Protein AF-A0A6P0DBP7-F1 (afdb_monomer)

Organism: Rhizobium leguminosarum (NCBI:txid384)

Solvent-accessible surface area (backbone atoms only — not comparable to full-atom values): 5752 Å² total; per-residue (Å²): 112,74,70,62,53,53,52,51,52,51,52,53,50,51,53,50,51,51,51,51,50,52,52,50,52,51,53,50,53,53,50,54,53,51,52,51,56,52,50,50,45,35,73,74,58,35,69,71,51,29,53,54,50,52,52,52,50,47,55,52,52,42,47,41,42,70,73,68,59,76,68,84,96,56,56,71,65,60,47,51,54,50,38,52,51,53,37,53,49,50,52,55,54,58,49,51,70,77,64,71,79,125

pLDDT: mean 83.88, std 9.98, range [42.75, 94.88]

Radius of gyration: 19.73 Å; Cα contacts (8 Å, |Δi|>4): 27; chains: 1; bounding box: 43×26×60 Å

Secondary structure (DSSP, 8-state):
-HHHHHHHHHHHHHHHHHHHHHHHHHHHHHHHHHHHHHHHHHHHHHHHHHHHHHHHHHHHHHHHHHHT---TT--HHHHHHHHHHHHHHHHHHHHHHHH---

Mean predicted aligned error: 8.45 Å

Structure (mmCIF, N/CA/C/O backbone):
data_AF-A0A6P0DBP7-F1
#
_entry.id   AF-A0A6P0DBP7-F1
#
loop_
_atom_site.group_PDB
_atom_site.id
_atom_site.type_symbol
_atom_site.label_atom_id
_atom_site.label_alt_id
_atom_site.label_comp_id
_atom_site.label_asym_id
_atom_site.label_enti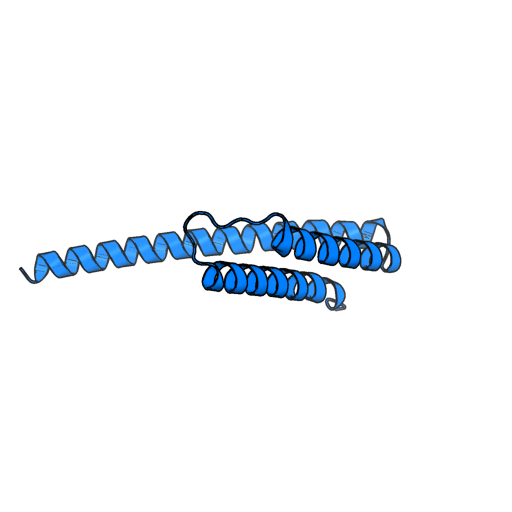ty_id
_atom_site.label_seq_id
_atom_site.pdbx_PDB_ins_code
_atom_site.Cartn_x
_atom_site.Cartn_y
_atom_site.Cartn_z
_atom_site.occupancy
_atom_site.B_iso_or_equiv
_atom_site.auth_seq_id
_atom_site.auth_comp_id
_atom_site.auth_asym_id
_atom_site.auth_atom_id
_atom_site.pdbx_PDB_model_num
ATOM 1 N N . MET A 1 1 ? -17.570 -4.940 46.169 1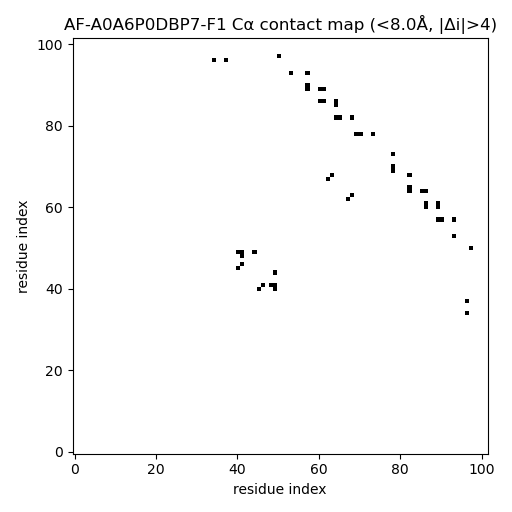.00 60.53 1 MET A N 1
ATOM 2 C CA . MET A 1 1 ? -17.643 -4.116 44.940 1.00 60.53 1 MET A CA 1
ATOM 3 C C . MET A 1 1 ? -16.273 -3.948 44.273 1.00 60.53 1 MET A C 1
ATOM 5 O O . MET A 1 1 ? -16.174 -4.262 43.101 1.00 60.53 1 MET A O 1
ATOM 9 N N . LEU A 1 2 ? -15.212 -3.591 45.015 1.00 61.16 2 LEU A N 1
ATOM 10 C CA . LEU A 1 2 ? -13.834 -3.415 44.501 1.00 61.16 2 LEU A CA 1
ATOM 11 C C . LEU A 1 2 ? -13.199 -4.644 43.810 1.00 61.16 2 LEU A C 1
ATOM 13 O O . LEU A 1 2 ? -12.475 -4.494 42.834 1.00 61.16 2 LEU A O 1
ATOM 17 N N . ALA A 1 3 ? -13.462 -5.864 44.291 1.00 63.03 3 ALA A N 1
ATOM 18 C CA . ALA A 1 3 ? -12.890 -7.077 43.691 1.00 63.03 3 ALA A CA 1
ATOM 19 C C . ALA A 1 3 ? -13.492 -7.416 42.312 1.00 63.03 3 ALA A C 1
ATOM 21 O O . ALA A 1 3 ? -12.800 -7.973 41.465 1.00 63.03 3 ALA A O 1
ATOM 22 N N . PHE A 1 4 ? -14.759 -7.049 42.084 1.00 64.38 4 PHE A N 1
ATOM 23 C CA . PHE A 1 4 ? -15.502 -7.324 40.848 1.00 64.38 4 PHE A CA 1
ATOM 24 C C . PHE A 1 4 ? -15.126 -6.351 39.721 1.00 64.38 4 PHE A C 1
ATOM 26 O O . PHE A 1 4 ? -14.999 -6.743 38.565 1.00 64.38 4 PHE A O 1
ATOM 33 N N . THR A 1 5 ? -14.879 -5.080 40.052 1.00 68.12 5 THR A N 1
ATOM 34 C CA . THR A 1 5 ? -14.342 -4.100 39.094 1.00 68.12 5 THR A CA 1
ATOM 35 C C . THR A 1 5 ? -12.927 -4.462 38.650 1.00 68.12 5 THR A C 1
ATOM 37 O O . THR A 1 5 ? -12.647 -4.440 37.457 1.00 68.12 5 THR A O 1
ATOM 40 N N .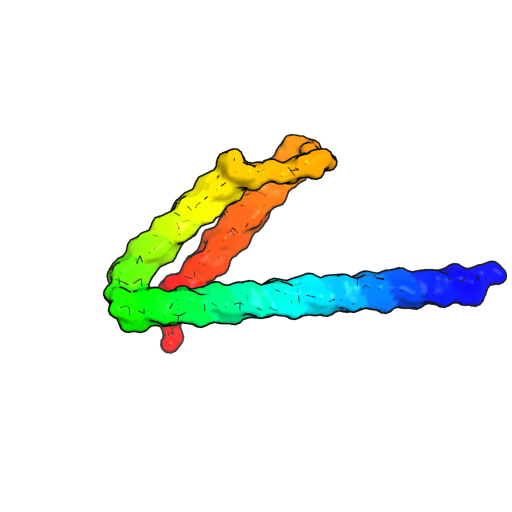 ARG A 1 6 ? -12.069 -4.913 39.575 1.00 70.81 6 ARG A N 1
ATOM 41 C CA . ARG A 1 6 ? -10.682 -5.304 39.271 1.00 70.81 6 ARG A CA 1
ATOM 42 C C . ARG A 1 6 ? -10.574 -6.519 38.342 1.00 70.81 6 ARG A C 1
ATOM 44 O O . ARG A 1 6 ? -9.697 -6.565 37.488 1.00 70.81 6 ARG A O 1
ATOM 51 N N . THR A 1 7 ? -11.467 -7.499 38.494 1.00 71.38 7 THR A N 1
ATOM 52 C CA . THR A 1 7 ? -11.523 -8.678 37.607 1.00 71.38 7 THR A CA 1
ATOM 53 C C . THR A 1 7 ? -12.028 -8.315 36.213 1.00 71.38 7 THR A C 1
ATOM 55 O O . THR A 1 7 ? -11.493 -8.803 35.221 1.00 71.38 7 THR A O 1
ATOM 58 N N . LYS A 1 8 ? -13.004 -7.404 36.114 1.00 70.56 8 LYS A N 1
ATOM 59 C CA . LYS A 1 8 ? -13.489 -6.898 34.824 1.00 70.56 8 LYS A CA 1
ATOM 60 C C . LYS A 1 8 ? -12.410 -6.106 34.078 1.00 70.56 8 LYS A C 1
ATOM 62 O O . LYS A 1 8 ? -12.212 -6.343 32.890 1.00 70.56 8 LYS A O 1
ATOM 67 N N . GLU A 1 9 ? -11.693 -5.222 34.773 1.00 67.62 9 GLU A N 1
ATOM 68 C CA . GLU A 1 9 ? -10.558 -4.466 34.221 1.00 67.62 9 GLU A CA 1
ATOM 69 C C . GLU A 1 9 ? -9.446 -5.390 33.716 1.00 67.62 9 GLU A C 1
ATOM 71 O O . GLU A 1 9 ? -8.998 -5.226 32.583 1.00 67.62 9 GLU A O 1
ATOM 76 N N . ALA A 1 10 ? -9.066 -6.411 34.493 1.00 71.06 10 ALA A N 1
ATOM 77 C CA . ALA A 1 10 ? -8.089 -7.407 34.055 1.00 71.06 10 ALA A CA 1
ATOM 78 C C . ALA A 1 10 ? -8.531 -8.113 32.757 1.00 71.06 10 ALA A C 1
ATOM 80 O O . ALA A 1 10 ? -7.769 -8.130 31.793 1.00 71.06 10 ALA A O 1
ATOM 81 N N . SER A 1 11 ? -9.790 -8.568 32.673 1.00 70.81 11 SER A N 1
ATOM 82 C CA . SER A 1 11 ? -10.301 -9.242 31.465 1.00 70.81 11 SER A CA 1
ATOM 83 C C . SER A 1 11 ? -10.383 -8.328 30.231 1.00 70.81 11 SER A C 1
ATOM 85 O O . SER A 1 11 ? -10.100 -8.763 29.116 1.00 70.81 11 SER A O 1
ATOM 87 N N . MET A 1 12 ? -10.722 -7.039 30.403 1.00 73.00 12 MET A N 1
ATOM 88 C CA . MET A 1 12 ? -10.729 -6.072 29.293 1.00 73.00 12 MET A CA 1
ATOM 89 C C . MET A 1 12 ? -9.310 -5.796 28.790 1.00 73.00 12 MET A C 1
ATOM 91 O O . MET A 1 12 ? -9.109 -5.613 27.591 1.00 73.00 12 MET A O 1
ATOM 95 N N . THR A 1 13 ? -8.333 -5.788 29.698 1.00 78.94 13 THR A N 1
ATOM 96 C CA . THR A 1 13 ? -6.920 -5.586 29.355 1.00 78.94 13 THR A CA 1
ATOM 97 C C . THR A 1 13 ? -6.359 -6.804 28.617 1.00 78.94 13 THR A C 1
ATOM 99 O O . THR A 1 13 ? -5.678 -6.642 27.609 1.00 78.94 13 THR A O 1
ATOM 102 N N . GLU A 1 14 ? -6.696 -8.019 29.059 1.00 77.88 14 GLU A N 1
ATOM 103 C CA . GLU A 1 14 ? -6.359 -9.266 28.354 1.00 77.88 14 GLU A CA 1
ATOM 104 C C . GLU A 1 14 ? -6.954 -9.285 26.940 1.00 77.88 14 GLU A C 1
ATOM 106 O O . GLU A 1 14 ? -6.222 -9.482 25.973 1.00 77.88 14 GLU A O 1
ATOM 111 N N . THR A 1 15 ? -8.237 -8.939 26.799 1.00 83.25 15 THR A N 1
ATOM 112 C CA . THR A 1 15 ? -8.910 -8.862 25.489 1.00 83.25 15 THR A CA 1
ATOM 113 C C . THR A 1 15 ? -8.250 -7.829 24.562 1.00 83.25 15 THR A C 1
ATOM 115 O O . THR A 1 15 ? -8.061 -8.077 23.370 1.00 83.25 15 THR A O 1
ATOM 118 N N . ALA A 1 16 ? -7.870 -6.660 25.091 1.00 82.62 16 ALA A N 1
ATOM 119 C CA . ALA A 1 16 ? -7.185 -5.624 24.317 1.00 82.62 16 ALA A CA 1
ATOM 120 C C . ALA A 1 16 ? -5.785 -6.071 23.861 1.00 82.62 16 ALA A C 1
ATOM 122 O O . ALA A 1 16 ? -5.399 -5.818 22.718 1.00 82.62 16 ALA A O 1
ATOM 123 N N . ASN A 1 17 ? -5.046 -6.773 24.723 1.00 86.12 17 ASN A N 1
ATOM 124 C CA . ASN A 1 17 ? -3.721 -7.306 24.407 1.00 86.12 17 ASN A CA 1
ATOM 125 C C . ASN A 1 17 ? -3.783 -8.422 23.355 1.00 86.12 17 ASN A C 1
ATOM 127 O O . ASN A 1 17 ? -2.927 -8.486 22.469 1.00 86.12 17 ASN A O 1
ATOM 131 N N . GLU A 1 18 ? -4.802 -9.279 23.416 1.00 86.38 18 GLU A N 1
ATOM 132 C CA . GLU A 1 18 ? -5.049 -10.304 22.400 1.00 86.38 18 GLU A CA 1
ATOM 133 C C . GLU A 1 18 ? -5.370 -9.672 21.043 1.00 86.38 18 GLU A C 1
ATOM 135 O O . GLU A 1 18 ? -4.736 -10.007 20.039 1.00 86.38 18 GLU A O 1
ATOM 140 N N . LEU A 1 19 ? -6.278 -8.691 21.010 1.00 86.69 19 LEU A N 1
ATOM 141 C CA . LEU A 1 19 ? -6.620 -7.973 19.782 1.00 86.69 19 LEU A CA 1
ATOM 142 C C . LEU A 1 19 ? -5.404 -7.243 19.192 1.00 86.69 19 LEU A C 1
ATOM 144 O O . LEU A 1 19 ? -5.166 -7.305 17.984 1.00 86.69 19 LEU A O 1
ATOM 148 N N . GLN A 1 20 ? -4.601 -6.593 20.038 1.00 89.06 20 GLN A N 1
ATOM 149 C CA . GLN A 1 20 ? -3.359 -5.944 19.621 1.00 89.06 20 GLN A CA 1
ATOM 150 C C . GLN A 1 20 ? -2.370 -6.954 19.025 1.00 89.06 20 GLN A C 1
ATOM 152 O O . GLN A 1 20 ? -1.738 -6.669 18.004 1.00 89.06 20 GLN A O 1
ATOM 157 N N . SER A 1 21 ? -2.252 -8.138 19.628 1.00 90.00 21 SER A N 1
ATOM 158 C CA . SER A 1 21 ? -1.361 -9.204 19.156 1.00 90.00 21 SER A CA 1
ATOM 159 C C . SER A 1 21 ? -1.809 -9.754 17.798 1.00 90.00 21 SER A C 1
ATOM 161 O O . SER A 1 21 ? -0.981 -9.916 16.902 1.00 90.00 21 SER A O 1
ATOM 163 N N . ILE A 1 22 ? -3.117 -9.955 17.605 1.00 89.38 22 ILE A N 1
ATOM 164 C CA . ILE A 1 22 ? -3.703 -10.385 16.324 1.00 89.38 22 ILE A CA 1
ATOM 165 C C . ILE A 1 22 ? -3.462 -9.333 15.238 1.00 89.38 22 ILE A C 1
ATOM 167 O O . ILE A 1 22 ? -2.985 -9.673 14.155 1.00 89.38 22 ILE A O 1
ATOM 171 N N . ASN A 1 23 ? -3.736 -8.059 15.530 1.00 87.62 23 ASN A N 1
ATOM 172 C CA . ASN A 1 23 ? -3.502 -6.963 14.588 1.00 87.62 23 ASN A CA 1
ATOM 173 C C . ASN A 1 23 ? -2.023 -6.864 14.199 1.00 87.62 23 ASN A C 1
ATOM 175 O O . ASN A 1 23 ? -1.703 -6.708 13.022 1.00 87.62 23 ASN A O 1
ATOM 179 N N . THR A 1 24 ? -1.121 -7.012 15.171 1.00 91.12 24 THR A N 1
ATOM 180 C CA . THR A 1 24 ? 0.328 -6.996 14.926 1.00 91.12 24 THR A CA 1
ATOM 181 C C . THR A 1 24 ? 0.754 -8.176 14.051 1.00 91.12 24 THR A C 1
ATOM 183 O O . THR A 1 24 ? 1.486 -7.987 13.082 1.00 91.12 24 THR A O 1
ATOM 186 N N . ALA A 1 25 ? 0.263 -9.386 14.333 1.00 91.38 25 ALA A N 1
ATOM 187 C CA . ALA A 1 25 ? 0.563 -10.567 13.524 1.00 91.38 25 ALA A CA 1
ATOM 188 C C . ALA A 1 25 ? 0.078 -10.408 12.074 1.00 91.38 25 ALA A C 1
ATOM 190 O O . ALA A 1 25 ? 0.822 -10.712 11.142 1.00 91.38 25 ALA A O 1
ATOM 191 N N . TRP A 1 26 ? -1.130 -9.872 11.875 1.00 90.88 26 TRP A N 1
ATOM 192 C CA . TRP A 1 26 ? -1.662 -9.560 10.546 1.00 90.88 26 TRP A CA 1
ATOM 193 C C . TRP A 1 26 ? -0.812 -8.531 9.801 1.00 90.88 26 TRP A C 1
ATOM 195 O O . TRP A 1 26 ? -0.517 -8.724 8.621 1.00 90.88 26 TRP A O 1
ATOM 205 N N . GLN A 1 27 ? -0.385 -7.467 10.485 1.00 87.44 27 GLN A N 1
ATOM 206 C CA . GLN A 1 27 ? 0.494 -6.450 9.907 1.00 87.44 27 GLN A CA 1
ATOM 207 C C . GLN A 1 27 ? 1.847 -7.037 9.496 1.00 87.44 27 GLN A C 1
ATOM 209 O O . GLN A 1 27 ? 2.322 -6.750 8.402 1.00 87.44 27 GLN A O 1
ATOM 214 N N . ILE A 1 28 ? 2.449 -7.898 10.317 1.00 88.62 28 ILE A N 1
ATOM 215 C CA . ILE A 1 28 ? 3.705 -8.572 9.960 1.00 88.62 28 ILE A CA 1
ATOM 216 C C . ILE A 1 28 ? 3.489 -9.493 8.754 1.00 88.62 28 ILE A C 1
ATOM 218 O O . ILE A 1 28 ? 4.238 -9.416 7.784 1.00 88.62 28 ILE A O 1
ATOM 222 N N . ALA A 1 29 ? 2.443 -10.321 8.773 1.00 89.94 29 ALA A N 1
ATOM 223 C CA . ALA A 1 29 ? 2.173 -11.272 7.699 1.00 89.94 29 ALA A CA 1
ATOM 224 C C . ALA A 1 29 ? 1.980 -10.578 6.341 1.00 89.94 29 ALA A C 1
ATOM 226 O O . ALA A 1 29 ? 2.587 -10.989 5.351 1.00 89.94 29 ALA A O 1
ATOM 227 N N . ILE A 1 30 ? 1.188 -9.499 6.288 1.00 86.06 30 ILE A N 1
ATOM 228 C CA . ILE A 1 30 ? 0.985 -8.760 5.035 1.00 86.06 30 ILE A CA 1
ATOM 229 C C . ILE A 1 30 ? 2.277 -8.075 4.569 1.00 86.06 30 ILE A C 1
ATOM 231 O O . ILE A 1 30 ? 2.567 -8.077 3.375 1.00 86.06 30 ILE A O 1
ATOM 235 N N . GLN A 1 31 ? 3.087 -7.549 5.494 1.00 84.88 31 GLN A N 1
ATOM 236 C CA . GLN A 1 31 ? 4.373 -6.925 5.174 1.00 84.88 31 GLN A CA 1
ATOM 237 C C . GLN A 1 31 ? 5.373 -7.930 4.591 1.00 84.88 31 GLN A C 1
ATOM 239 O O . GLN A 1 31 ? 6.008 -7.631 3.580 1.00 84.88 31 GLN A O 1
ATOM 244 N N . GLU A 1 32 ? 5.482 -9.134 5.161 1.00 89.56 32 GLU A N 1
ATOM 245 C CA . GLU A 1 32 ? 6.366 -10.176 4.625 1.00 89.56 32 GLU A CA 1
ATOM 246 C C . GLU A 1 32 ? 5.915 -10.663 3.243 1.00 89.56 32 GLU A C 1
ATOM 248 O O . GLU A 1 32 ? 6.744 -10.808 2.343 1.00 89.56 32 GLU A O 1
ATOM 253 N N . ILE A 1 33 ? 4.607 -10.855 3.033 1.00 87.12 33 ILE A N 1
ATOM 254 C CA . ILE A 1 33 ? 4.070 -11.234 1.716 1.00 87.12 33 ILE A CA 1
ATOM 255 C C . ILE A 1 33 ? 4.396 -10.155 0.678 1.00 87.12 33 ILE A C 1
ATOM 257 O O . ILE A 1 33 ? 4.910 -10.474 -0.396 1.00 87.12 33 ILE A O 1
ATOM 261 N N . LEU A 1 34 ? 4.152 -8.880 1.000 1.00 84.25 34 LEU A N 1
ATOM 262 C CA . LEU A 1 34 ? 4.470 -7.764 0.107 1.00 84.25 34 LEU A CA 1
ATOM 263 C C . LEU A 1 34 ? 5.968 -7.705 -0.201 1.00 84.25 34 LEU A C 1
ATOM 265 O O . LEU A 1 34 ? 6.343 -7.582 -1.368 1.00 84.25 34 LEU A O 1
ATOM 269 N N . ARG A 1 35 ? 6.827 -7.876 0.811 1.00 84.19 35 ARG A N 1
ATOM 270 C CA . ARG A 1 35 ? 8.283 -7.913 0.621 1.00 84.19 35 ARG A CA 1
ATOM 271 C C . ARG A 1 35 ? 8.706 -9.051 -0.310 1.00 84.19 35 ARG A C 1
ATOM 273 O O . ARG A 1 35 ? 9.584 -8.846 -1.145 1.00 84.19 35 ARG A O 1
ATOM 280 N N . MET A 1 36 ? 8.092 -10.229 -0.199 1.00 88.50 36 MET A N 1
ATOM 281 C CA . MET A 1 36 ? 8.389 -11.367 -1.074 1.00 88.50 36 MET A CA 1
ATOM 282 C C . MET A 1 36 ? 7.952 -11.125 -2.523 1.00 88.50 36 MET A C 1
ATOM 284 O O . MET A 1 36 ? 8.755 -11.337 -3.429 1.00 88.50 36 MET A O 1
ATOM 288 N N . VAL A 1 37 ? 6.731 -10.626 -2.746 1.00 85.50 37 VAL A N 1
ATOM 289 C CA . VAL A 1 37 ? 6.218 -10.304 -4.095 1.00 85.50 37 VAL A CA 1
ATOM 290 C C . VAL A 1 37 ? 7.101 -9.263 -4.784 1.00 85.50 37 VAL A C 1
ATOM 292 O O . VAL A 1 37 ? 7.484 -9.418 -5.940 1.00 85.50 37 VAL A O 1
ATOM 295 N N . ILE A 1 38 ? 7.476 -8.214 -4.059 1.00 81.38 38 ILE A N 1
ATOM 296 C CA . ILE A 1 38 ? 8.290 -7.117 -4.590 1.00 81.38 38 ILE A CA 1
ATOM 297 C C . ILE A 1 38 ? 9.717 -7.581 -4.893 1.00 81.38 38 ILE A C 1
ATOM 299 O O . ILE A 1 38 ? 10.275 -7.224 -5.932 1.00 81.38 38 ILE A O 1
ATOM 303 N N . ARG A 1 39 ? 10.296 -8.431 -4.036 1.00 82.81 39 ARG A N 1
ATOM 304 C CA . ARG A 1 39 ? 11.596 -9.060 -4.295 1.00 82.81 39 ARG A CA 1
ATOM 305 C C . ARG A 1 39 ? 11.558 -9.910 -5.565 1.00 82.81 39 ARG A C 1
ATOM 307 O O . ARG A 1 39 ? 12.500 -9.843 -6.349 1.00 82.81 39 ARG A O 1
ATOM 314 N N . ASP A 1 40 ? 10.498 -10.682 -5.781 1.00 85.31 40 ASP A N 1
ATOM 315 C CA . ASP A 1 40 ? 10.337 -11.498 -6.990 1.00 85.31 40 ASP A CA 1
ATOM 316 C C . ASP A 1 40 ? 10.252 -10.627 -8.257 1.00 85.31 40 ASP A C 1
ATOM 318 O O . ASP A 1 40 ? 10.991 -10.840 -9.221 1.00 85.31 40 ASP A O 1
ATOM 322 N N . MET A 1 41 ? 9.465 -9.545 -8.206 1.00 84.69 41 MET A N 1
ATOM 323 C CA . MET A 1 41 ? 9.375 -8.562 -9.294 1.00 84.69 41 MET A CA 1
ATOM 324 C C . MET A 1 41 ? 10.732 -7.935 -9.644 1.00 84.69 41 MET A C 1
ATOM 326 O O . MET A 1 41 ? 11.027 -7.722 -10.823 1.00 84.69 41 MET A O 1
ATOM 330 N N . TYR A 1 42 ? 11.561 -7.644 -8.636 1.00 82.25 42 TYR A N 1
ATOM 331 C CA . TYR A 1 42 ? 12.904 -7.102 -8.843 1.00 82.25 42 TYR A CA 1
ATOM 332 C C . TYR A 1 42 ? 13.818 -8.089 -9.582 1.00 82.25 42 TYR A C 1
ATOM 334 O O . TYR A 1 42 ? 14.477 -7.712 -10.554 1.00 82.25 42 TYR A O 1
ATOM 342 N N . HIS A 1 43 ? 13.834 -9.356 -9.157 1.00 80.62 43 HIS A N 1
ATOM 343 C CA . HIS A 1 43 ? 14.703 -10.379 -9.747 1.00 80.62 43 HIS A CA 1
ATOM 344 C C . HIS A 1 43 ? 14.252 -10.817 -11.147 1.00 80.62 43 HIS A C 1
ATOM 346 O O . HIS A 1 43 ? 15.101 -11.149 -11.971 1.00 80.62 43 HIS A O 1
ATOM 352 N N . GLY A 1 44 ? 12.946 -10.804 -11.437 1.00 81.88 44 GLY A N 1
ATOM 353 C CA . GLY A 1 44 ? 12.419 -11.254 -12.728 1.00 81.88 44 GLY A CA 1
ATOM 354 C C . GLY A 1 44 ? 12.688 -10.293 -13.893 1.00 81.88 44 GLY A C 1
ATOM 355 O O . GLY A 1 44 ? 13.061 -10.733 -14.979 1.00 81.88 44 GLY A O 1
ATOM 356 N N . GLY A 1 45 ? 12.491 -8.984 -13.689 1.00 77.69 45 GLY A N 1
ATOM 357 C CA . GLY A 1 45 ? 12.533 -7.976 -14.765 1.00 77.69 45 GLY A CA 1
ATOM 358 C C . GLY A 1 45 ? 13.722 -7.010 -14.727 1.00 77.69 45 GLY A C 1
ATOM 359 O O . GLY A 1 45 ? 13.862 -6.182 -15.630 1.00 77.69 45 GLY A O 1
ATOM 360 N N . GLY A 1 46 ? 14.555 -7.081 -13.686 1.00 81.75 46 GLY A N 1
ATOM 361 C CA . GLY A 1 46 ? 15.621 -6.115 -13.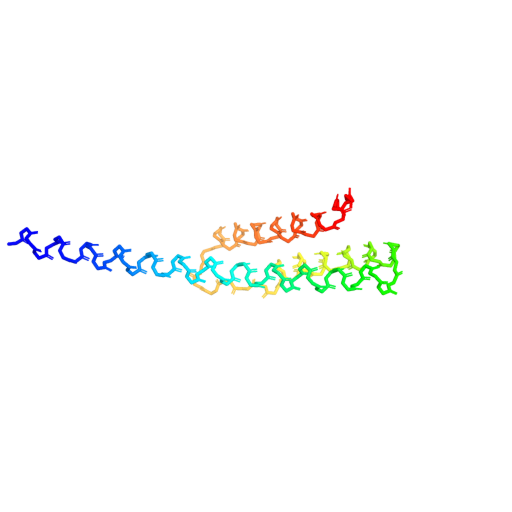431 1.00 81.75 46 GLY A CA 1
ATOM 362 C C . GLY A 1 46 ? 15.109 -4.754 -12.942 1.00 81.75 46 GLY A C 1
ATOM 363 O O . GLY A 1 46 ? 13.913 -4.455 -12.941 1.00 81.75 46 GLY A O 1
ATOM 364 N N . GLU A 1 47 ? 16.042 -3.893 -12.529 1.00 83.44 47 GLU A N 1
ATOM 365 C CA . GLU A 1 47 ? 15.731 -2.661 -11.792 1.00 83.44 47 GLU A CA 1
ATOM 366 C C . GLU A 1 47 ? 14.813 -1.686 -12.554 1.00 83.44 47 GLU A C 1
ATOM 368 O O . GLU A 1 47 ? 13.916 -1.087 -11.959 1.00 83.44 47 GLU A O 1
ATOM 373 N N . ALA A 1 48 ? 15.005 -1.520 -13.866 1.00 85.25 48 ALA A N 1
ATOM 374 C CA . ALA A 1 48 ? 14.199 -0.590 -14.659 1.00 85.25 48 ALA A CA 1
ATOM 375 C C . ALA A 1 48 ? 12.723 -1.021 -14.720 1.00 85.25 48 ALA A C 1
ATOM 377 O O . ALA A 1 48 ? 11.834 -0.211 -14.461 1.00 85.25 48 ALA A O 1
ATOM 378 N N . SER A 1 49 ? 12.473 -2.306 -14.994 1.00 86.69 49 SER A N 1
ATOM 379 C CA . SER A 1 49 ? 11.122 -2.879 -15.013 1.00 86.69 49 SER A CA 1
ATOM 380 C C . SER A 1 49 ? 10.470 -2.783 -13.633 1.00 86.69 49 SER A C 1
ATOM 382 O O . SER A 1 49 ? 9.335 -2.320 -13.494 1.00 86.69 49 SER A O 1
ATOM 384 N N . PHE A 1 50 ? 11.230 -3.119 -12.589 1.00 87.38 50 PHE A N 1
ATOM 385 C CA . PHE A 1 50 ? 10.791 -3.009 -11.204 1.00 87.38 50 PHE A CA 1
ATOM 386 C C . PHE A 1 50 ? 10.320 -1.595 -10.838 1.00 87.38 50 PHE A C 1
ATOM 388 O O . PHE A 1 50 ? 9.205 -1.429 -10.344 1.00 87.38 50 PHE A O 1
ATOM 395 N N . ARG A 1 51 ? 11.126 -0.564 -11.128 1.00 86.06 51 ARG A N 1
ATOM 396 C CA . ARG A 1 51 ? 10.775 0.836 -10.827 1.00 86.06 51 ARG A CA 1
ATOM 397 C C . ARG A 1 51 ? 9.496 1.276 -11.539 1.00 86.06 51 ARG A C 1
ATOM 399 O O . ARG A 1 51 ? 8.659 1.936 -10.924 1.00 86.06 51 ARG A O 1
ATOM 406 N N . THR A 1 52 ? 9.318 0.891 -12.803 1.00 89.31 52 THR A N 1
ATOM 407 C CA . THR A 1 52 ? 8.085 1.176 -13.551 1.00 89.31 52 THR A CA 1
ATOM 408 C C . THR A 1 52 ? 6.873 0.499 -12.916 1.00 89.31 52 THR A C 1
ATOM 410 O O . THR A 1 52 ? 5.828 1.134 -12.762 1.00 89.31 52 THR A O 1
ATOM 413 N N . HIS A 1 53 ? 7.000 -0.766 -12.513 1.00 89.06 53 HIS A N 1
ATOM 414 C CA . HIS A 1 53 ? 5.904 -1.484 -11.872 1.00 89.06 53 HIS A CA 1
ATOM 415 C C . HIS A 1 53 ? 5.529 -0.899 -10.509 1.00 89.06 53 HIS A C 1
ATOM 417 O O . HIS A 1 53 ? 4.342 -0.694 -10.265 1.00 89.06 53 HIS A O 1
ATOM 423 N N . ILE A 1 54 ? 6.510 -0.593 -9.654 1.00 88.50 54 ILE A N 1
ATOM 424 C CA . ILE A 1 54 ? 6.260 -0.009 -8.329 1.00 88.50 54 ILE A CA 1
ATOM 425 C C . ILE A 1 54 ? 5.545 1.334 -8.447 1.00 88.50 54 ILE A C 1
ATOM 427 O O . ILE A 1 54 ? 4.526 1.526 -7.790 1.00 88.50 54 ILE A O 1
ATOM 431 N N . LYS A 1 55 ? 6.003 2.216 -9.345 1.00 89.44 55 LYS A N 1
ATOM 432 C CA . LYS A 1 55 ? 5.342 3.504 -9.583 1.00 89.44 55 LYS A CA 1
ATOM 433 C C . LYS A 1 55 ? 3.883 3.327 -10.019 1.00 89.44 55 LYS A C 1
ATOM 435 O O . LYS A 1 55 ? 2.997 3.981 -9.484 1.00 89.44 55 LYS A O 1
ATOM 440 N N . ARG A 1 56 ? 3.618 2.403 -10.952 1.00 91.69 56 ARG A N 1
ATOM 441 C CA . ARG A 1 56 ? 2.249 2.123 -11.415 1.00 91.69 56 ARG A CA 1
ATOM 442 C C . ARG A 1 56 ? 1.358 1.586 -10.291 1.00 91.69 56 ARG A C 1
ATOM 444 O O . ARG A 1 56 ? 0.179 1.914 -10.241 1.00 91.69 56 ARG A O 1
ATOM 451 N N . ILE A 1 57 ? 1.902 0.724 -9.430 1.00 91.06 57 ILE A N 1
ATOM 452 C CA . ILE A 1 57 ? 1.173 0.171 -8.281 1.00 91.06 57 ILE A CA 1
ATOM 453 C C . ILE A 1 57 ? 0.858 1.276 -7.274 1.00 91.06 57 ILE A C 1
ATOM 455 O O . ILE A 1 57 ? -0.268 1.328 -6.793 1.00 91.06 57 ILE A O 1
ATOM 459 N N . GLU A 1 58 ? 1.817 2.157 -6.984 1.00 91.81 58 GLU A N 1
ATOM 460 C CA . GLU A 1 58 ? 1.612 3.298 -6.092 1.00 91.81 58 GLU A CA 1
ATOM 461 C C . GLU A 1 58 ? 0.475 4.193 -6.588 1.00 91.81 58 GLU A C 1
ATOM 463 O O . GLU A 1 58 ? -0.487 4.418 -5.857 1.00 91.81 58 GLU A O 1
ATOM 468 N N . GLU A 1 59 ? 0.545 4.634 -7.847 1.00 93.62 59 GLU A N 1
ATOM 469 C CA . GLU A 1 59 ? -0.468 5.503 -8.455 1.00 93.62 59 GLU A CA 1
ATOM 470 C C . GLU A 1 59 ? -1.859 4.851 -8.427 1.00 93.62 59 GLU A C 1
ATOM 472 O O . GLU A 1 59 ? -2.826 5.484 -8.007 1.00 93.62 59 GLU A O 1
ATOM 477 N N . ALA A 1 60 ? -1.962 3.571 -8.802 1.00 94.19 60 ALA A N 1
ATOM 478 C CA . ALA A 1 60 ? -3.233 2.847 -8.805 1.00 94.19 60 ALA A CA 1
ATOM 479 C C . ALA A 1 60 ? -3.802 2.625 -7.392 1.00 94.19 60 ALA A C 1
ATOM 481 O O . ALA A 1 60 ? -5.014 2.693 -7.192 1.00 94.19 60 ALA A O 1
ATOM 482 N N . ALA A 1 61 ? -2.944 2.352 -6.407 1.00 93.00 61 ALA A N 1
ATOM 483 C CA . ALA A 1 61 ? -3.369 2.151 -5.027 1.00 93.00 61 ALA A CA 1
ATOM 484 C C . ALA A 1 61 ? -3.850 3.462 -4.391 1.00 93.00 61 ALA A C 1
ATOM 486 O O . ALA A 1 61 ? -4.897 3.469 -3.745 1.00 93.00 61 ALA A O 1
ATOM 487 N N . VAL A 1 62 ? -3.123 4.565 -4.600 1.00 94.62 62 VAL A N 1
ATOM 488 C CA . VAL A 1 62 ? -3.537 5.895 -4.131 1.00 94.62 62 VAL A CA 1
ATOM 489 C C . VAL A 1 62 ? -4.861 6.294 -4.779 1.00 94.62 62 VAL A C 1
ATOM 491 O O . VAL A 1 62 ? -5.780 6.694 -4.067 1.00 94.62 62 VAL A O 1
ATOM 494 N N . ASP A 1 63 ? -4.999 6.122 -6.096 1.00 94.69 63 ASP A N 1
ATOM 495 C CA . ASP A 1 63 ? -6.248 6.428 -6.798 1.00 94.69 63 ASP A CA 1
ATOM 496 C C . ASP A 1 63 ? -7.428 5.635 -6.220 1.00 94.69 63 ASP A C 1
ATOM 498 O O . ASP A 1 63 ? -8.413 6.234 -5.792 1.00 94.69 63 ASP A O 1
ATOM 502 N N . SER A 1 64 ? -7.295 4.312 -6.078 1.00 92.94 64 SER A N 1
ATOM 503 C CA . SER A 1 64 ? -8.355 3.459 -5.519 1.00 92.94 64 SER A CA 1
ATOM 504 C C . SER A 1 64 ? -8.710 3.813 -4.064 1.00 92.94 64 SER A C 1
ATOM 506 O O . SER A 1 64 ? -9.880 3.765 -3.674 1.00 92.94 64 SER A O 1
ATOM 508 N N . ILE A 1 65 ? -7.741 4.245 -3.246 1.00 93.75 65 ILE A N 1
ATOM 509 C CA . ILE A 1 65 ? -8.015 4.735 -1.883 1.00 93.75 65 ILE A CA 1
ATOM 510 C C . ILE A 1 65 ? -8.895 5.988 -1.915 1.00 93.75 65 ILE A C 1
ATOM 512 O O . ILE A 1 65 ? -9.802 6.117 -1.093 1.00 93.75 65 ILE A O 1
ATOM 516 N N . TYR A 1 66 ? -8.661 6.917 -2.839 1.00 91.19 66 TYR A N 1
ATOM 517 C CA . TYR A 1 66 ? -9.463 8.138 -2.903 1.00 91.19 66 TYR A CA 1
ATOM 518 C C . TYR A 1 66 ? -10.830 7.918 -3.556 1.00 91.19 66 TYR A C 1
ATOM 520 O O . TYR A 1 66 ? -11.821 8.489 -3.081 1.00 91.19 66 TYR A O 1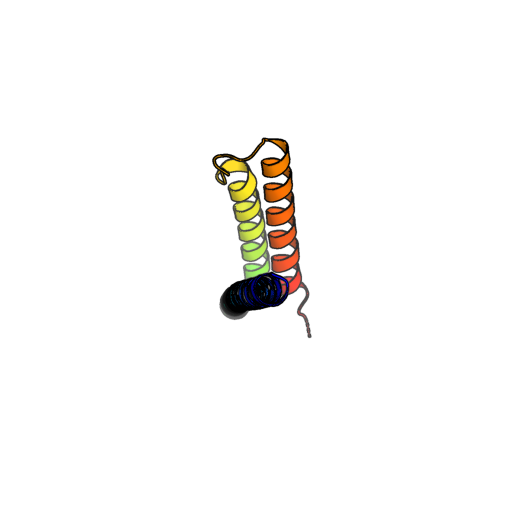
ATOM 528 N N . THR A 1 67 ? -10.899 7.083 -4.593 1.00 89.19 67 THR A N 1
ATOM 529 C CA . THR A 1 67 ? -12.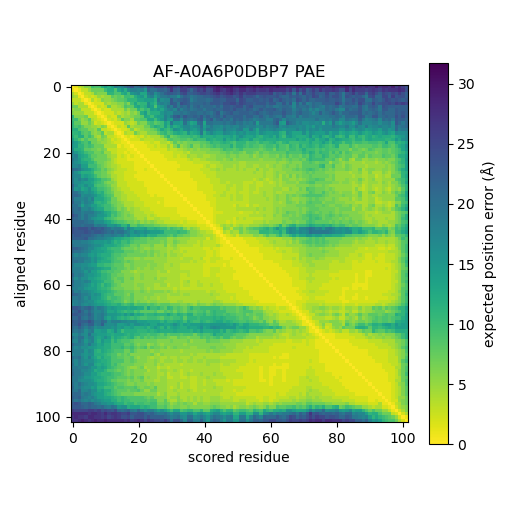084 6.930 -5.451 1.00 89.19 67 THR A CA 1
ATOM 530 C C . THR A 1 67 ? -13.008 5.784 -5.031 1.00 89.19 67 THR A C 1
ATOM 532 O O . THR A 1 67 ? -14.227 5.977 -4.999 1.00 89.19 67 THR A O 1
ATOM 535 N N . ASP A 1 68 ? -12.464 4.629 -4.639 1.00 84.94 68 ASP A N 1
ATOM 536 C CA . ASP A 1 68 ? -13.243 3.403 -4.407 1.00 84.94 68 ASP A CA 1
ATOM 537 C C . ASP A 1 68 ? -13.477 3.091 -2.923 1.00 84.94 68 ASP A C 1
ATOM 539 O O . ASP A 1 68 ? -14.490 2.476 -2.563 1.00 84.94 68 ASP A O 1
ATOM 543 N N . LEU A 1 69 ? -12.568 3.505 -2.032 1.00 85.31 69 LEU A N 1
ATOM 544 C CA . LEU A 1 69 ? -12.724 3.263 -0.597 1.00 85.31 69 LEU A CA 1
ATOM 545 C C . LEU A 1 69 ? -13.891 4.095 -0.047 1.00 85.31 69 LEU A C 1
ATOM 547 O O . LEU A 1 69 ? -13.880 5.324 -0.103 1.00 85.31 69 LEU A O 1
ATOM 551 N N . ARG A 1 70 ? -14.892 3.419 0.528 1.00 84.00 70 ARG A N 1
ATOM 552 C CA . ARG A 1 70 ? -16.047 4.054 1.182 1.00 84.00 70 ARG A CA 1
ATOM 553 C C . ARG A 1 70 ? -16.182 3.550 2.610 1.00 84.00 70 ARG A C 1
ATOM 555 O O . ARG A 1 70 ? -16.458 2.368 2.830 1.00 84.00 70 ARG A O 1
ATOM 562 N N . LEU A 1 71 ? -16.035 4.451 3.577 1.00 84.06 71 LEU A N 1
ATOM 563 C CA . LEU A 1 71 ? -16.163 4.133 4.999 1.00 84.06 71 LEU A CA 1
ATOM 564 C C . LEU A 1 71 ? -17.606 4.384 5.444 1.00 84.06 71 LEU A C 1
ATOM 566 O O . LEU A 1 71 ? -18.021 5.501 5.740 1.00 84.06 71 LEU A O 1
ATOM 570 N N . ARG A 1 72 ? -18.424 3.327 5.432 1.00 84.00 72 ARG A N 1
ATOM 571 C CA . ARG A 1 72 ? -19.843 3.441 5.795 1.00 84.00 72 ARG A CA 1
ATOM 572 C C . ARG A 1 72 ? -19.994 3.806 7.273 1.00 84.00 72 ARG A C 1
ATOM 574 O O . ARG A 1 72 ? -19.457 3.117 8.132 1.00 84.00 72 ARG A O 1
ATOM 581 N N . GLY A 1 73 ? -20.809 4.822 7.557 1.00 85.31 73 GLY A N 1
ATOM 582 C CA . GLY A 1 73 ? -21.103 5.254 8.928 1.00 85.31 73 GLY A CA 1
ATOM 583 C C . GLY A 1 73 ? -20.016 6.131 9.558 1.00 85.31 73 GLY A C 1
ATOM 584 O O . GLY A 1 73 ? -20.007 6.296 10.774 1.00 85.31 73 GLY A O 1
ATOM 585 N N . THR A 1 74 ? -19.110 6.677 8.748 1.00 85.88 74 THR A N 1
ATOM 586 C CA . THR A 1 74 ? -18.040 7.588 9.163 1.00 85.88 74 THR A CA 1
ATOM 587 C C . THR A 1 74 ? -18.346 9.004 8.664 1.00 85.88 74 THR A C 1
ATOM 589 O O . THR A 1 74 ? -18.964 9.160 7.612 1.00 85.88 74 THR A O 1
ATOM 592 N N . ASP A 1 75 ? -17.981 10.036 9.429 1.00 90.00 75 ASP A N 1
ATOM 593 C CA . ASP A 1 75 ? -18.119 11.423 8.976 1.00 90.00 75 ASP A CA 1
ATOM 594 C C . ASP A 1 75 ? -17.085 11.762 7.890 1.00 90.00 75 ASP A C 1
ATOM 596 O O . ASP A 1 75 ? -16.033 11.129 7.790 1.00 90.00 75 ASP A O 1
ATOM 600 N N . GLU A 1 76 ? -17.388 12.775 7.079 1.00 86.81 76 GLU A N 1
ATOM 601 C CA . GLU A 1 76 ? -16.570 13.166 5.925 1.00 86.81 76 GLU A CA 1
ATOM 602 C C . GLU A 1 76 ? -15.121 13.489 6.315 1.00 86.81 76 GLU A C 1
ATOM 604 O O . GLU A 1 76 ? -14.187 13.098 5.616 1.00 86.81 76 GLU A O 1
ATOM 609 N N . TRP A 1 77 ? -14.913 14.137 7.463 1.00 89.44 77 TRP A N 1
ATOM 610 C CA . TRP A 1 77 ? -13.575 14.489 7.928 1.00 89.44 77 TRP A CA 1
ATOM 611 C C . TRP A 1 77 ? -12.767 13.254 8.333 1.00 89.44 77 TRP A C 1
ATOM 613 O O . TRP A 1 77 ? -11.603 13.111 7.948 1.00 89.44 77 TRP A O 1
ATOM 623 N N . THR A 1 78 ? -13.383 12.328 9.066 1.00 90.44 78 THR A N 1
ATOM 624 C CA . THR A 1 78 ? -12.739 11.057 9.410 1.00 90.44 78 THR A CA 1
ATOM 625 C C . THR A 1 78 ? -12.452 10.222 8.159 1.00 90.44 78 THR A C 1
ATOM 627 O O . THR A 1 78 ? -11.393 9.599 8.083 1.00 90.44 78 THR A O 1
ATOM 630 N N . GLU A 1 79 ? -13.326 10.240 7.146 1.00 91.12 79 GLU A N 1
ATOM 631 C CA . GLU A 1 79 ? -13.063 9.554 5.876 1.00 91.12 79 GLU A CA 1
ATOM 632 C C . GLU A 1 79 ? -11.849 10.136 5.144 1.00 91.12 79 GLU A C 1
ATOM 634 O O . GLU A 1 79 ? -10.961 9.378 4.740 1.00 91.12 79 GLU A O 1
ATOM 639 N N . VAL A 1 80 ? -11.759 11.465 5.040 1.00 92.31 80 VAL A N 1
ATOM 640 C CA . VAL A 1 80 ? -10.599 12.153 4.448 1.00 92.31 80 VAL A CA 1
ATOM 641 C C . VAL A 1 80 ? -9.312 11.792 5.192 1.00 92.31 80 VAL A C 1
ATOM 643 O O . VAL A 1 80 ? -8.337 11.382 4.561 1.00 92.31 80 VAL A O 1
ATOM 646 N N . LEU A 1 81 ? -9.317 11.856 6.526 1.00 93.00 81 LEU A N 1
ATOM 647 C CA . LEU A 1 81 ? -8.139 11.545 7.338 1.00 93.00 81 LEU A CA 1
ATOM 648 C C . LEU A 1 81 ? -7.682 10.087 7.172 1.00 93.00 81 LEU A C 1
ATOM 650 O O . LEU A 1 81 ? -6.481 9.806 7.134 1.00 93.00 81 LEU A O 1
ATOM 654 N N . VAL A 1 82 ? -8.620 9.140 7.088 1.00 92.00 82 VAL A N 1
ATOM 655 C CA . VAL A 1 82 ? -8.286 7.724 6.879 1.00 92.00 82 VAL A CA 1
ATOM 656 C C . VAL A 1 82 ? -7.706 7.503 5.483 1.00 92.00 82 VAL A C 1
ATOM 658 O O . VAL A 1 82 ? -6.693 6.811 5.363 1.00 92.00 82 V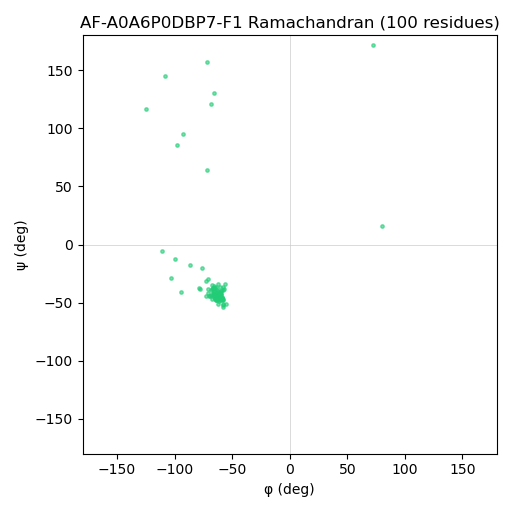AL A O 1
ATOM 661 N N . LYS A 1 83 ? -8.289 8.115 4.445 1.00 94.19 83 LYS A N 1
ATOM 662 C CA . LYS A 1 83 ? -7.777 8.043 3.066 1.00 94.19 83 LYS A CA 1
ATOM 663 C C . LYS A 1 83 ? -6.373 8.630 2.943 1.00 94.19 83 LYS A C 1
ATOM 665 O O . LYS A 1 83 ? -5.498 8.006 2.339 1.00 94.19 83 LYS A O 1
ATOM 670 N N . GLU A 1 84 ? -6.127 9.773 3.577 1.00 94.88 84 GLU A N 1
ATOM 671 C CA . GLU A 1 84 ? -4.806 10.405 3.613 1.00 94.88 84 GLU A CA 1
ATOM 672 C C . GLU A 1 84 ? -3.774 9.496 4.295 1.00 94.88 84 GLU A C 1
ATOM 674 O O . GLU A 1 84 ? -2.709 9.218 3.738 1.00 94.88 84 GLU A O 1
ATOM 679 N N . ARG A 1 85 ? -4.101 8.956 5.476 1.00 94.25 85 ARG A N 1
ATOM 680 C CA . ARG A 1 85 ? -3.204 8.048 6.209 1.00 94.25 85 ARG A CA 1
ATOM 681 C C . ARG A 1 85 ? -2.913 6.765 5.440 1.00 94.25 85 ARG A C 1
ATOM 683 O O . ARG A 1 85 ? -1.762 6.332 5.417 1.00 94.25 85 ARG A O 1
ATOM 690 N N . ALA A 1 86 ? -3.925 6.170 4.815 1.00 92.12 86 ALA A N 1
ATOM 691 C CA . ALA A 1 86 ? -3.756 4.971 4.002 1.00 92.12 86 ALA A CA 1
ATOM 692 C C . ALA A 1 86 ? -2.850 5.243 2.790 1.00 92.12 86 ALA A C 1
ATOM 694 O O . ALA A 1 86 ? -1.930 4.469 2.530 1.00 92.12 86 ALA A O 1
ATOM 695 N N . SER A 1 87 ? -3.048 6.373 2.105 1.00 93.38 87 SER A N 1
ATOM 696 C CA . SER A 1 87 ? -2.225 6.774 0.955 1.00 93.38 87 SER A CA 1
ATOM 697 C C . SER A 1 87 ? -0.768 7.011 1.355 1.00 93.38 87 SER A C 1
ATOM 699 O O . SER A 1 87 ? 0.142 6.451 0.747 1.00 93.38 87 SER A O 1
ATOM 701 N N . ASN A 1 88 ? -0.537 7.751 2.444 1.00 93.38 88 ASN A N 1
ATOM 702 C CA . ASN A 1 88 ? 0.809 7.989 2.972 1.00 93.38 88 ASN A CA 1
ATOM 703 C C . ASN A 1 88 ? 1.510 6.684 3.372 1.00 93.38 88 ASN A C 1
ATOM 705 O O . ASN A 1 88 ? 2.720 6.534 3.172 1.00 93.38 88 ASN A O 1
ATOM 709 N N . PHE A 1 89 ? 0.756 5.727 3.919 1.00 90.12 89 PHE A N 1
ATOM 710 C CA . PHE A 1 89 ? 1.283 4.410 4.253 1.00 90.12 89 PHE A CA 1
ATOM 711 C C . PHE A 1 89 ? 1.724 3.642 3.001 1.00 90.12 89 PHE A C 1
ATOM 713 O O . PHE A 1 89 ? 2.831 3.104 2.989 1.00 90.12 89 PHE A O 1
ATOM 720 N N . VAL A 1 90 ? 0.912 3.640 1.936 1.00 90.38 90 VAL A N 1
ATOM 721 C CA . VAL A 1 90 ? 1.259 3.021 0.643 1.00 90.38 90 VAL A CA 1
ATOM 722 C C . VAL A 1 90 ? 2.542 3.623 0.068 1.00 90.38 90 VAL A C 1
ATOM 724 O O . VAL A 1 90 ? 3.477 2.876 -0.223 1.00 90.38 90 VAL A O 1
ATOM 727 N N . THR A 1 91 ? 2.626 4.952 -0.036 1.00 90.69 91 THR A N 1
ATOM 728 C CA . THR A 1 91 ? 3.817 5.642 -0.560 1.00 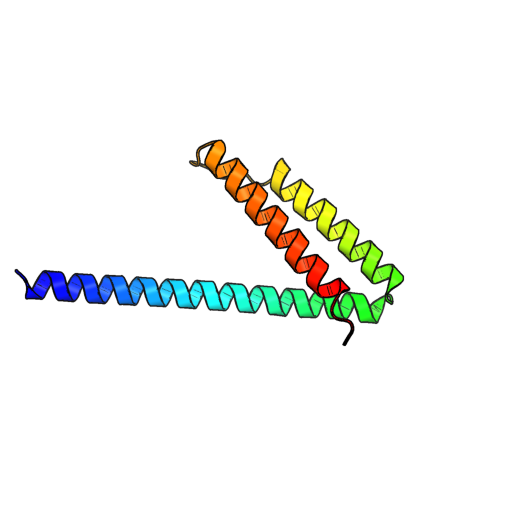90.69 91 THR A CA 1
ATOM 729 C C . THR A 1 91 ? 5.064 5.322 0.261 1.00 90.69 91 THR A C 1
ATOM 731 O O . THR A 1 91 ? 6.104 4.966 -0.298 1.00 90.69 91 THR A O 1
ATOM 734 N N . THR A 1 92 ? 4.972 5.390 1.593 1.00 88.75 92 THR A N 1
ATOM 735 C CA . THR A 1 92 ? 6.106 5.097 2.489 1.00 88.75 92 THR A CA 1
ATOM 736 C C . THR A 1 92 ? 6.584 3.657 2.317 1.00 88.75 92 THR A C 1
ATOM 738 O O . THR A 1 92 ? 7.785 3.401 2.193 1.00 88.75 92 THR A O 1
ATOM 741 N N . LEU A 1 93 ? 5.642 2.714 2.268 1.00 84.62 93 LEU A N 1
ATOM 742 C CA . LEU A 1 93 ? 5.932 1.299 2.102 1.00 84.62 93 LEU A CA 1
ATOM 743 C C . LEU A 1 93 ? 6.619 1.021 0.761 1.00 84.62 93 LEU A C 1
ATOM 745 O O . LEU A 1 93 ? 7.689 0.416 0.737 1.00 84.62 93 LEU A O 1
ATOM 749 N N . LEU A 1 94 ? 6.051 1.503 -0.346 1.00 85.69 94 LEU A N 1
ATOM 750 C CA . LEU A 1 94 ? 6.601 1.269 -1.683 1.00 85.69 94 LEU A CA 1
ATOM 751 C C . LEU A 1 94 ? 7.957 1.948 -1.887 1.00 85.69 94 LEU A C 1
ATOM 753 O O . LEU A 1 94 ? 8.867 1.346 -2.463 1.00 85.69 94 LEU A O 1
ATOM 757 N N . THR A 1 95 ? 8.136 3.144 -1.326 1.00 84.00 95 THR A N 1
ATOM 758 C CA . THR A 1 95 ? 9.427 3.843 -1.322 1.00 84.00 95 THR A CA 1
ATOM 759 C C . THR A 1 95 ? 10.505 3.015 -0.625 1.00 84.00 95 THR A C 1
ATOM 761 O O . THR A 1 95 ? 11.607 2.890 -1.165 1.00 84.00 95 THR A O 1
ATOM 764 N N . SER A 1 96 ? 10.196 2.384 0.517 1.00 81.44 96 SER A N 1
ATOM 765 C CA . SER A 1 96 ? 11.170 1.579 1.275 1.00 81.44 96 SER A CA 1
ATOM 766 C C . SER A 1 96 ? 11.807 0.460 0.441 1.00 81.44 96 SER A C 1
ATOM 768 O O . SER A 1 96 ? 13.006 0.216 0.549 1.00 81.44 96 SER A O 1
ATOM 770 N N . PHE A 1 97 ? 11.057 -0.136 -0.488 1.00 76.06 97 PHE A N 1
ATOM 771 C CA . PHE A 1 97 ? 11.567 -1.190 -1.365 1.00 76.06 97 PHE A CA 1
ATOM 772 C C . PHE A 1 97 ? 12.467 -0.687 -2.495 1.00 76.06 97 PHE A C 1
ATOM 774 O O . PHE A 1 97 ? 13.237 -1.455 -3.062 1.00 76.06 97 PHE A O 1
ATOM 781 N N . THR A 1 98 ? 12.378 0.595 -2.845 1.00 72.62 98 THR A N 1
ATOM 782 C CA . THR A 1 98 ? 13.248 1.203 -3.865 1.00 72.62 98 THR A CA 1
ATOM 783 C C . THR A 1 98 ? 14.568 1.721 -3.294 1.00 72.62 98 THR A C 1
ATOM 785 O O . THR A 1 98 ? 15.509 1.956 -4.060 1.00 72.62 98 THR A O 1
ATOM 788 N N . TYR A 1 99 ? 14.626 1.897 -1.969 1.00 64.06 99 TYR A N 1
ATOM 789 C CA . TYR A 1 99 ? 15.791 2.376 -1.225 1.00 64.06 99 TYR A CA 1
ATOM 790 C C . TYR A 1 99 ? 16.598 1.264 -0.548 1.00 64.06 99 TYR A C 1
ATOM 792 O O . TYR A 1 99 ? 17.727 1.544 -0.151 1.00 64.06 99 TYR A O 1
ATOM 800 N N . ASP A 1 100 ? 16.080 0.031 -0.454 1.00 56.31 100 ASP A N 1
ATOM 801 C CA . ASP A 1 100 ? 16.810 -1.143 0.059 1.00 56.31 100 ASP A CA 1
ATOM 802 C C . ASP A 1 100 ? 17.880 -1.606 -0.955 1.00 56.31 100 ASP A C 1
ATOM 804 O O . ASP A 1 100 ? 17.806 -2.664 -1.577 1.00 56.31 100 ASP A O 1
ATOM 808 N N . ARG A 1 101 ? 18.860 -0.728 -1.189 1.00 52.56 101 ARG A N 1
ATOM 809 C CA . ARG A 1 101 ? 20.164 -1.031 -1.773 1.00 52.56 101 ARG A CA 1
ATOM 810 C C . ARG A 1 101 ? 21.140 -1.179 -0.607 1.00 52.56 101 ARG A C 1
ATOM 812 O O . ARG A 1 101 ? 21.802 -0.210 -0.232 1.00 52.56 101 ARG A O 1
ATOM 819 N N . ALA A 1 102 ? 21.194 -2.380 -0.046 1.00 42.75 102 ALA A N 1
ATOM 820 C CA . ALA A 1 102 ? 22.308 -2.862 0.763 1.00 42.75 102 ALA A CA 1
ATOM 821 C C . ALA A 1 102 ? 22.921 -4.083 0.073 1.00 42.75 102 ALA A C 1
ATOM 823 O O . ALA A 1 102 ? 22.142 -4.955 -0.375 1.00 42.75 102 ALA A O 1
#

Nearest PDB structures (foldseek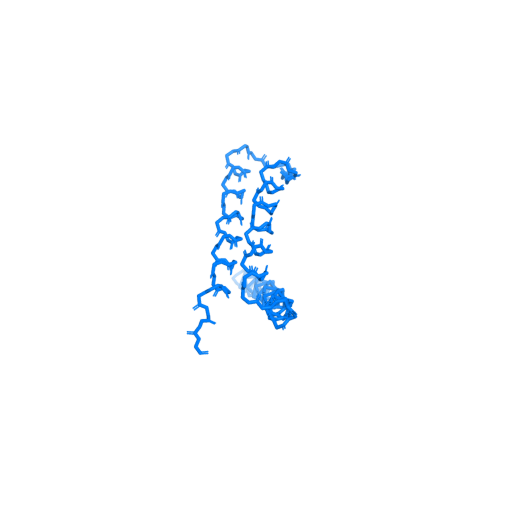):
  8fvj-assembly1_7  TM=6.086E-01  e=6.711E+00  Homo sapiens

Sequence (102 aa):
MLAFTRTKEASMTETANELQSINTAWQIAIQEILRMVIRDMYHGGGEASFRTHIKRIEEAAVDSIYTDLRLRGTDEWTEVLVKERASNFVTTLLTSFTYDRA

Foldseek 3Di:
DVVVVVVVVVVVVVVVVVVVVVVVVVVVVVLVVVLVVLVVQCVPPHDVSSVVVLVVCLVVQLCCLVPVDDDPPDDPVVSVVVSVVSSVVSVVSSVVSNPPPD